Protein AF-A0A9D7KE84-F1 (afdb_monomer_lite)

pLDDT: mean 89.62, std 12.43, range [39.09, 98.44]

Radius of gyration: 15.77 Å; chains: 1; bounding box: 44×32×41 Å

Foldseek 3Di:
DPPPPPLPPPAEEAEDEDADQLCQAQPCPDLKTKGQQPDLVCLVDHAQSHKYWYFYDDPGRQFTQKIFGFHDWAFLVVVLVCDVPPNDQQDAPALDRSRNNQDNDLVDLCRGHRYVVPQRDPVSSCRRHVRSRTMTMGSDMDGPTDDDPDGDGDPPVRPDD

Secondary structure (DSSP, 8-state):
--------TTPPEEEEE-S--SSSSSB-GGG-EEE-SS-HHHHTT--TT-EEEEEP-GGGTTBEEEEEE--EEEEHHHHHHHHHHT-TT-S-SSTT---S---S-SS--TTPPP-TT---SHHHHIIIIIIT-EEEEESEEEE--SSTTS--B--GGG---

Structure (mmCIF, N/CA/C/O backbone):
data_AF-A0A9D7KE84-F1
#
_entry.id   AF-A0A9D7KE84-F1
#
loop_
_atom_site.group_PDB
_atom_site.id
_atom_site.type_symbol
_atom_site.label_atom_id
_atom_site.label_alt_id
_atom_site.label_comp_id
_atom_site.label_asym_id
_atom_site.label_entity_id
_atom_site.label_seq_id
_atom_site.pdbx_PDB_ins_code
_atom_site.Cartn_x
_atom_site.Cartn_y
_atom_site.Cartn_z
_atom_site.occupancy
_atom_site.B_iso_or_equiv
_atom_site.auth_seq_id
_atom_site.auth_comp_id
_atom_site.auth_asym_id
_atom_site.auth_atom_id
_atom_site.pdbx_PDB_model_num
ATOM 1 N N . MET A 1 1 ? -24.265 -17.283 11.647 1.00 39.09 1 MET A N 1
ATOM 2 C CA . MET A 1 1 ? -23.905 -15.881 11.947 1.00 39.09 1 MET A CA 1
ATOM 3 C C . MET A 1 1 ? -22.443 -15.870 12.338 1.00 39.09 1 MET A C 1
ATOM 5 O O . MET A 1 1 ? -22.101 -16.549 13.292 1.00 39.09 1 MET A O 1
ATOM 9 N N . ASN A 1 2 ? -21.579 -15.198 11.578 1.00 42.09 2 ASN A N 1
ATOM 10 C CA . ASN A 1 2 ? -20.200 -14.998 12.019 1.00 42.09 2 ASN A CA 1
ATOM 11 C C . ASN A 1 2 ? -20.236 -13.992 13.166 1.00 42.09 2 ASN A C 1
ATOM 13 O O . ASN A 1 2 ? -20.695 -12.869 12.961 1.00 42.09 2 ASN A O 1
ATOM 17 N N . GLU A 1 3 ? -19.796 -14.401 14.354 1.00 42.12 3 GLU A N 1
ATOM 18 C CA . GLU A 1 3 ? -19.615 -13.490 15.479 1.00 42.12 3 GLU A CA 1
ATOM 19 C C . GLU A 1 3 ? -18.767 -12.298 15.026 1.00 42.12 3 GLU A C 1
ATOM 21 O O . GLU A 1 3 ? -17.690 -12.455 14.431 1.00 42.12 3 GLU A O 1
ATOM 26 N N . LEU A 1 4 ? -19.273 -11.092 15.281 1.00 48.91 4 LEU A N 1
ATOM 27 C CA . LEU A 1 4 ? -18.477 -9.878 15.210 1.00 48.91 4 LEU A CA 1
ATOM 28 C C . LEU A 1 4 ? -17.375 -10.031 16.258 1.00 48.91 4 LEU A C 1
ATOM 30 O O . LEU A 1 4 ? -17.599 -9.778 17.436 1.00 48.91 4 LEU A O 1
ATOM 34 N N . LYS A 1 5 ? -16.197 -10.514 15.842 1.00 53.44 5 LYS A N 1
ATOM 35 C CA . LYS A 1 5 ? -15.027 -10.554 16.719 1.00 53.44 5 LYS A CA 1
ATOM 36 C C . LYS A 1 5 ? -14.774 -9.133 17.193 1.00 53.44 5 LYS A C 1
ATOM 38 O O . LYS A 1 5 ? -14.460 -8.266 16.376 1.00 53.44 5 LYS A O 1
ATOM 43 N N . THR A 1 6 ? -14.926 -8.917 18.493 1.00 53.09 6 THR A N 1
ATOM 44 C CA . THR A 1 6 ? -14.597 -7.653 19.129 1.00 53.09 6 THR A CA 1
ATOM 45 C C . THR A 1 6 ? -13.142 -7.356 18.817 1.00 53.09 6 THR A C 1
ATOM 47 O O . THR A 1 6 ? -12.241 -8.132 19.142 1.00 53.09 6 THR A O 1
ATOM 50 N N . ILE A 1 7 ? -12.927 -6.250 18.122 1.00 56.84 7 ILE A N 1
ATOM 51 C CA . ILE A 1 7 ? -11.615 -5.646 17.994 1.00 56.84 7 ILE A CA 1
ATOM 52 C C . ILE A 1 7 ? -11.182 -5.350 19.437 1.00 56.84 7 ILE A C 1
ATOM 54 O O . ILE A 1 7 ? -11.862 -4.604 20.138 1.00 56.84 7 ILE A O 1
ATOM 58 N N . THR A 1 8 ? -10.134 -6.020 19.924 1.00 60.19 8 THR A N 1
ATOM 59 C CA . THR A 1 8 ? -9.612 -5.795 21.282 1.00 60.19 8 THR A CA 1
ATOM 60 C C . THR A 1 8 ? -9.274 -4.314 21.461 1.00 60.19 8 THR A C 1
ATOM 62 O O . THR A 1 8 ? -8.924 -3.653 20.483 1.00 60.19 8 THR A O 1
ATOM 65 N N . GLY A 1 9 ? -9.369 -3.794 22.691 1.00 59.66 9 GLY A N 1
ATOM 66 C CA . GLY A 1 9 ? -9.227 -2.359 22.994 1.00 59.66 9 GLY A CA 1
ATOM 67 C C . GLY A 1 9 ? -7.913 -1.696 22.547 1.00 59.66 9 GLY A C 1
ATOM 68 O O . GLY A 1 9 ? -7.833 -0.473 22.547 1.00 59.66 9 GLY A O 1
ATOM 69 N N . ASP A 1 10 ? -6.918 -2.481 22.125 1.00 79.44 10 ASP A N 1
ATOM 70 C CA . ASP A 1 10 ? -5.608 -2.010 21.658 1.00 79.44 10 AS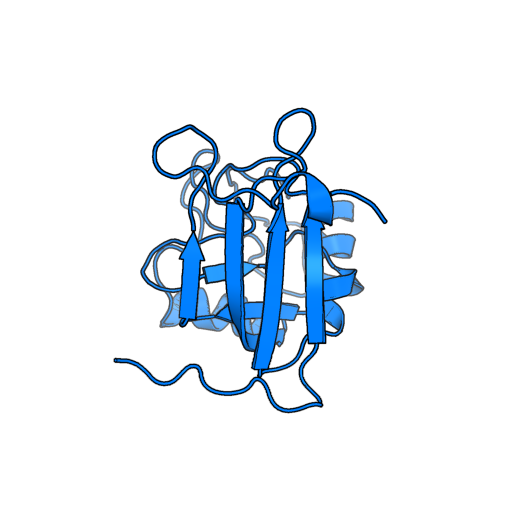P A CA 1
ATOM 71 C C . ASP A 1 10 ? -5.509 -1.781 20.141 1.00 79.44 10 ASP A C 1
ATOM 73 O O . ASP A 1 10 ? -4.557 -1.155 19.667 1.00 79.44 10 ASP A O 1
ATOM 77 N N . ASN A 1 11 ? -6.456 -2.296 19.354 1.00 87.81 11 ASN A N 1
ATOM 78 C CA . ASN A 1 11 ? -6.418 -2.136 17.902 1.00 87.81 11 ASN A CA 1
ATOM 79 C C . ASN A 1 11 ? -6.980 -0.769 17.506 1.00 87.81 11 ASN A C 1
ATOM 81 O O . ASN A 1 11 ? -8.025 -0.324 17.987 1.00 87.81 11 ASN A O 1
ATOM 85 N N . ARG A 1 12 ? -6.313 -0.121 16.559 1.00 94.44 12 ARG A N 1
ATOM 86 C CA . ARG A 1 12 ? -6.641 1.227 16.101 1.00 94.44 12 ARG A CA 1
ATOM 87 C C . ARG A 1 12 ? -7.399 1.189 14.786 1.00 94.44 12 ARG A C 1
ATOM 89 O O . ARG A 1 12 ? -7.169 0.335 13.929 1.00 94.44 12 ARG A O 1
ATOM 96 N N . LEU A 1 13 ? -8.261 2.185 14.608 1.00 95.00 13 LEU A N 1
ATOM 97 C CA . LEU A 1 13 ? -8.889 2.493 13.333 1.00 95.00 13 LEU A CA 1
ATOM 98 C C . LEU A 1 13 ? -8.125 3.630 12.649 1.00 95.00 13 LEU A C 1
ATOM 100 O O . LEU A 1 13 ? -8.039 4.738 13.174 1.00 95.00 13 LEU A O 1
ATOM 104 N N . PHE A 1 14 ? -7.619 3.365 11.451 1.00 96.31 14 PHE A N 1
ATOM 105 C CA . PHE A 1 14 ? -7.056 4.369 10.561 1.00 96.31 14 PHE A CA 1
ATOM 106 C C . PHE A 1 14 ? -8.033 4.669 9.435 1.00 96.31 14 PHE A C 1
ATOM 108 O O . PHE A 1 14 ? -8.524 3.760 8.766 1.00 96.31 14 PHE A O 1
ATOM 115 N N . THR A 1 15 ? -8.264 5.950 9.173 1.00 94.50 15 THR A N 1
ATOM 116 C CA . THR A 1 15 ? -9.098 6.401 8.060 1.00 94.50 15 THR A CA 1
ATOM 117 C C . THR A 1 15 ? -8.320 7.350 7.159 1.00 94.50 15 THR A C 1
ATOM 119 O O . THR A 1 15 ? -7.435 8.081 7.611 1.00 94.50 15 THR A O 1
ATOM 122 N N . TYR A 1 16 ? -8.606 7.332 5.858 1.00 93.62 16 TYR A N 1
ATOM 123 C CA . TYR A 1 16 ? -8.044 8.309 4.927 1.00 93.62 16 TYR A CA 1
ATOM 124 C C . TYR A 1 16 ? -8.878 8.448 3.651 1.00 93.62 16 TYR A C 1
ATOM 126 O O . TYR A 1 16 ? -9.608 7.537 3.281 1.00 93.62 16 TYR A O 1
ATOM 134 N N . LYS A 1 17 ? -8.706 9.563 2.927 1.00 91.50 17 LYS A N 1
ATOM 135 C CA . LYS A 1 17 ? -9.264 9.751 1.574 1.00 91.50 17 LYS A CA 1
ATOM 136 C C . LYS A 1 17 ? -8.354 9.144 0.500 1.00 91.50 17 LYS A C 1
ATOM 138 O O . LYS A 1 17 ? -7.172 9.517 0.407 1.00 91.50 17 LYS A O 1
ATOM 143 N N . VAL A 1 18 ? -8.886 8.212 -0.280 1.00 87.88 18 VAL A N 1
ATOM 144 C CA . VAL A 1 18 ? -8.268 7.601 -1.462 1.00 87.88 18 VAL A CA 1
ATOM 145 C C . VAL A 1 18 ? -8.282 8.647 -2.574 1.00 87.88 18 VAL A C 1
ATOM 147 O O . VAL A 1 18 ? -9.342 9.110 -2.977 1.00 87.88 18 VAL A O 1
ATOM 150 N N . ALA A 1 19 ? -7.101 9.083 -3.017 1.00 81.75 19 ALA A N 1
ATOM 151 C CA . ALA A 1 19 ? -6.992 10.154 -4.010 1.00 81.75 19 ALA A CA 1
ATOM 152 C C . ALA A 1 19 ? -7.426 9.677 -5.403 1.00 81.75 19 ALA A C 1
ATOM 154 O O . ALA A 1 19 ? -8.193 10.359 -6.076 1.00 81.75 19 ALA A O 1
ATOM 155 N N . HIS A 1 20 ? -6.969 8.484 -5.785 1.00 79.75 20 HIS A N 1
ATOM 156 C CA . HIS A 1 20 ? -7.302 7.831 -7.042 1.00 79.75 20 HIS A CA 1
ATOM 157 C C . HIS A 1 20 ? -7.598 6.363 -6.773 1.00 79.75 20 HIS A C 1
ATOM 159 O O . HIS A 1 20 ? -6.712 5.617 -6.352 1.00 79.75 20 HIS A O 1
ATOM 165 N N . ASP A 1 21 ? -8.835 5.947 -7.024 1.00 76.94 21 ASP A N 1
ATOM 166 C CA . ASP A 1 21 ? -9.206 4.543 -6.915 1.00 76.94 21 ASP A CA 1
ATOM 167 C C . ASP A 1 21 ? -8.917 3.800 -8.223 1.00 76.94 21 ASP A C 1
ATOM 169 O O . ASP A 1 21 ? -9.795 3.524 -9.033 1.00 76.94 21 ASP A O 1
ATOM 173 N N . GLY A 1 22 ? -7.629 3.557 -8.462 1.00 80.12 22 GLY A N 1
ATOM 174 C CA . GLY A 1 22 ? -7.140 2.821 -9.629 1.00 80.12 22 GLY A CA 1
ATOM 175 C C . GLY A 1 22 ? -6.714 1.389 -9.320 1.00 80.12 22 GLY A C 1
ATOM 176 O O . GLY A 1 22 ? -6.171 0.741 -10.202 1.00 80.12 22 GLY A O 1
ATOM 177 N N . GLY A 1 23 ? -6.884 0.912 -8.080 1.00 85.19 23 GLY A N 1
ATOM 178 C CA . GLY A 1 23 ? -6.458 -0.425 -7.649 1.00 85.19 23 GLY A CA 1
ATOM 179 C C . GLY A 1 23 ? -4.965 -0.584 -7.322 1.00 85.19 23 GLY A C 1
ATOM 180 O O . GLY A 1 23 ? -4.524 -1.704 -7.077 1.00 85.19 23 GLY A O 1
ATOM 181 N N . SER A 1 24 ? -4.175 0.497 -7.312 1.00 89.12 24 SER A N 1
ATOM 182 C CA . SER A 1 24 ? -2.759 0.454 -6.898 1.00 89.12 24 SER A CA 1
ATOM 183 C C . SER A 1 24 ? -2.561 0.573 -5.386 1.00 89.12 24 SER A C 1
ATOM 185 O O . SER A 1 24 ? -1.652 -0.031 -4.833 1.00 89.12 24 SER A O 1
ATOM 187 N N . ALA A 1 25 ? -3.377 1.369 -4.693 1.00 89.88 25 ALA A N 1
ATOM 188 C CA . ALA A 1 25 ? -3.259 1.574 -3.249 1.00 89.88 25 ALA A CA 1
ATOM 189 C C . ALA A 1 25 ? -4.604 2.064 -2.670 1.00 89.88 25 ALA A C 1
ATOM 191 O O . ALA A 1 25 ? -4.894 3.261 -2.741 1.00 89.88 25 ALA A O 1
ATOM 192 N N . PRO A 1 26 ? -5.431 1.169 -2.103 1.00 94.12 26 PRO A N 1
ATOM 193 C CA . PRO A 1 26 ? -5.158 -0.254 -1.871 1.00 94.12 26 PRO A CA 1
ATOM 194 C C . PRO A 1 26 ? -5.058 -1.065 -3.172 1.00 94.12 26 PRO A C 1
ATOM 196 O O . PRO A 1 26 ? -5.698 -0.724 -4.165 1.00 94.12 26 PRO A O 1
ATOM 199 N N . ASN A 1 27 ? -4.303 -2.163 -3.148 1.00 96.38 27 ASN A N 1
ATOM 200 C CA . ASN A 1 27 ? -4.320 -3.179 -4.198 1.00 96.38 27 ASN A CA 1
ATOM 201 C C . ASN A 1 27 ? -5.083 -4.423 -3.701 1.00 96.38 27 ASN A C 1
ATOM 203 O O . ASN A 1 27 ? -4.523 -5.210 -2.933 1.00 96.38 27 ASN A O 1
ATOM 207 N N . PRO A 1 28 ? -6.356 -4.618 -4.104 1.00 94.62 28 PRO A N 1
ATOM 208 C CA . PRO A 1 28 ? -7.249 -5.653 -3.564 1.00 94.62 28 PRO A CA 1
ATOM 209 C C . PRO A 1 28 ? -7.176 -7.000 -4.309 1.00 94.62 28 PRO A C 1
ATOM 211 O O . PRO A 1 28 ? -8.004 -7.887 -4.095 1.00 94.62 28 PRO A O 1
ATOM 214 N N . TYR A 1 29 ? -6.249 -7.158 -5.256 1.00 92.69 29 TYR A N 1
ATOM 215 C CA . TYR A 1 29 ? -6.284 -8.281 -6.191 1.00 92.69 29 TYR A CA 1
ATOM 216 C C . TYR A 1 29 ? -5.686 -9.571 -5.621 1.00 92.69 29 TYR A C 1
ATOM 218 O O . TYR A 1 29 ? -4.816 -9.558 -4.752 1.00 92.69 29 TYR A O 1
ATOM 226 N N . LYS A 1 30 ? -6.122 -10.704 -6.192 1.00 91.50 30 LYS A N 1
ATOM 227 C CA . LYS A 1 30 ? -5.623 -12.062 -5.894 1.00 91.50 30 LYS A CA 1
ATOM 228 C C . LYS A 1 30 ? -5.852 -12.516 -4.445 1.00 91.50 30 LYS A C 1
ATOM 230 O O . LYS A 1 30 ? -5.042 -13.244 -3.885 1.00 91.50 30 LYS A O 1
ATOM 235 N N . GLY A 1 31 ? -6.984 -12.115 -3.861 1.00 91.69 31 GLY A N 1
ATOM 236 C CA . GLY A 1 31 ? -7.431 -12.598 -2.549 1.00 91.69 31 GLY A CA 1
ATOM 237 C C . GLY A 1 31 ? -6.667 -12.012 -1.361 1.00 91.69 31 GLY A C 1
ATOM 238 O O . GLY A 1 31 ? -6.871 -12.454 -0.237 1.00 91.69 31 GLY A O 1
ATOM 239 N N . ILE A 1 32 ? -5.810 -11.016 -1.593 1.00 95.25 32 ILE A N 1
ATOM 240 C CA . ILE A 1 32 ? -5.066 -10.300 -0.558 1.00 95.25 32 ILE A CA 1
ATOM 241 C C . ILE A 1 32 ? -5.135 -8.812 -0.882 1.00 95.25 32 ILE A C 1
ATOM 243 O O . ILE A 1 32 ? -4.861 -8.411 -2.013 1.00 95.25 32 ILE A O 1
ATOM 247 N N . CYS A 1 33 ? -5.451 -7.986 0.108 1.00 97.06 33 CYS A N 1
ATOM 248 C CA . CYS A 1 33 ? -5.342 -6.542 -0.004 1.00 97.06 33 CYS A CA 1
ATOM 249 C C . CYS A 1 33 ? -3.986 -6.079 0.519 1.00 97.06 33 CYS A C 1
ATOM 251 O O . CYS A 1 33 ? -3.534 -6.517 1.578 1.00 97.06 33 CYS A O 1
ATOM 253 N N . THR A 1 34 ? -3.342 -5.191 -0.229 1.00 97.88 34 THR A N 1
ATOM 254 C CA . THR A 1 34 ? -2.062 -4.589 0.141 1.00 97.88 34 THR A CA 1
ATOM 255 C C . THR A 1 34 ? -2.144 -3.067 0.092 1.00 97.88 34 THR A C 1
ATOM 257 O O . THR A 1 34 ? -2.908 -2.487 -0.682 1.00 97.88 34 THR A O 1
ATOM 260 N N . LEU A 1 35 ? -1.379 -2.405 0.958 1.00 97.56 35 LEU A N 1
ATOM 261 C CA . LEU A 1 35 ? -1.165 -0.961 0.935 1.00 97.56 35 LEU A CA 1
ATOM 262 C C . LEU A 1 35 ? 0.344 -0.719 0.997 1.00 97.56 35 LEU A C 1
ATOM 264 O O . LEU A 1 35 ? 0.915 -0.703 2.088 1.00 97.56 35 LEU A O 1
ATOM 268 N N . ALA A 1 36 ? 0.982 -0.593 -0.172 1.00 97.25 36 ALA A N 1
ATOM 269 C CA . ALA A 1 36 ? 2.442 -0.533 -0.283 1.00 97.25 36 ALA A CA 1
ATOM 270 C C . ALA A 1 36 ? 3.013 0.886 -0.412 1.00 97.25 36 ALA A C 1
ATOM 272 O O . ALA A 1 36 ? 4.002 1.207 0.234 1.00 97.25 36 ALA A O 1
ATOM 273 N N . ILE A 1 37 ? 2.384 1.752 -1.207 1.00 93.19 37 ILE A N 1
ATOM 274 C CA . ILE A 1 37 ? 2.985 3.028 -1.633 1.00 93.19 37 ILE A CA 1
ATOM 275 C C . ILE A 1 37 ? 2.332 4.252 -0.966 1.00 93.19 37 ILE A C 1
ATOM 277 O O . ILE A 1 37 ? 2.985 5.062 -0.307 1.00 93.19 37 ILE A O 1
ATOM 281 N N . CYS A 1 38 ? 1.003 4.365 -0.991 1.00 88.44 38 CYS A N 1
ATOM 282 C CA . CYS A 1 38 ? 0.310 5.506 -0.391 1.00 88.44 38 CYS A CA 1
ATOM 283 C C . CYS A 1 38 ? 0.252 5.437 1.147 1.00 88.44 38 CYS A C 1
ATOM 285 O O . CYS A 1 38 ? 0.386 4.380 1.757 1.00 88.44 38 CYS A O 1
ATOM 287 N N . LYS A 1 39 ? -0.015 6.590 1.777 1.00 94.44 39 LYS A N 1
ATOM 288 C CA . LYS A 1 39 ? -0.273 6.743 3.227 1.00 94.44 39 LYS A CA 1
ATOM 289 C C . LYS A 1 39 ? 0.882 6.266 4.129 1.00 94.44 39 LYS A C 1
ATOM 291 O O . LYS A 1 39 ? 0.65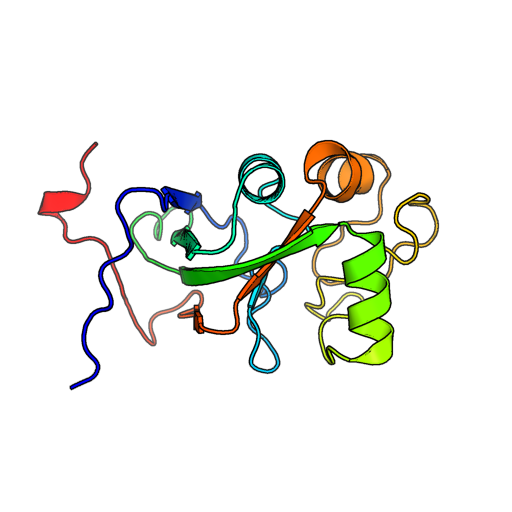9 5.466 5.039 1.00 94.44 39 LYS A O 1
ATOM 296 N N . PRO A 1 40 ? 2.097 6.822 3.953 1.00 95.19 40 PRO A N 1
ATOM 297 C CA . PRO A 1 40 ? 3.286 6.407 4.701 1.00 95.19 40 PRO A CA 1
ATOM 298 C C . PRO A 1 40 ? 3.106 6.475 6.221 1.00 95.19 40 PRO A C 1
ATOM 300 O O . PRO A 1 40 ? 3.535 5.569 6.919 1.00 95.19 40 PRO A O 1
ATOM 303 N N . LYS A 1 41 ? 2.394 7.488 6.738 1.00 96.25 41 LYS A N 1
ATOM 304 C CA . LYS A 1 41 ? 2.127 7.630 8.181 1.00 96.25 41 LYS A CA 1
ATOM 305 C C . LYS A 1 41 ? 1.309 6.480 8.775 1.00 96.25 41 LYS A C 1
ATOM 307 O O . LYS A 1 41 ? 1.510 6.148 9.932 1.00 96.25 41 LYS A O 1
ATOM 312 N N . ILE A 1 42 ? 0.379 5.898 8.011 1.00 96.81 42 ILE A N 1
ATOM 313 C CA . ILE A 1 42 ? -0.406 4.739 8.465 1.00 96.81 42 ILE A CA 1
ATOM 314 C C . ILE A 1 42 ? 0.474 3.491 8.384 1.00 96.81 42 ILE A C 1
ATOM 316 O O . ILE A 1 42 ? 0.599 2.755 9.359 1.00 96.81 42 ILE A O 1
ATOM 320 N N . ARG A 1 43 ? 1.133 3.286 7.237 1.00 97.50 43 ARG A N 1
ATOM 321 C CA . ARG A 1 43 ? 1.995 2.121 6.988 1.00 97.50 43 ARG A CA 1
ATOM 322 C C . ARG A 1 43 ? 3.154 2.000 7.982 1.00 97.50 43 ARG A C 1
ATOM 324 O O . ARG A 1 43 ? 3.496 0.892 8.389 1.00 97.50 43 ARG A O 1
ATOM 331 N N . SER A 1 44 ? 3.715 3.121 8.428 1.00 96.50 44 SER A N 1
ATOM 332 C CA . SER A 1 44 ? 4.857 3.129 9.343 1.00 96.50 44 SER A CA 1
ATOM 333 C C . SER A 1 44 ? 4.507 2.747 10.783 1.00 96.50 44 SER A C 1
ATOM 335 O O . SER A 1 44 ? 5.406 2.364 11.531 1.00 96.50 44 SER A O 1
ATOM 337 N N . VAL A 1 45 ? 3.230 2.824 11.182 1.00 95.56 45 VAL A N 1
ATOM 338 C CA . VAL A 1 45 ? 2.814 2.598 12.578 1.00 95.56 45 VAL A CA 1
ATOM 339 C C . VAL A 1 45 ? 1.787 1.491 12.760 1.00 95.56 45 VAL A C 1
ATOM 341 O O . VAL A 1 45 ? 1.648 1.015 13.887 1.00 95.56 45 VAL A O 1
ATOM 344 N N . ALA A 1 46 ? 1.035 1.116 11.722 1.00 96.38 46 ALA A N 1
ATOM 345 C CA . ALA A 1 46 ? -0.026 0.121 11.827 1.00 96.38 46 ALA A CA 1
ATOM 346 C C . ALA A 1 46 ? 0.535 -1.271 12.157 1.00 96.38 46 ALA A C 1
ATOM 348 O O . ALA A 1 46 ? 1.587 -1.684 11.662 1.00 96.38 46 ALA A O 1
ATOM 349 N N . LYS A 1 47 ? -0.189 -1.986 13.015 1.00 95.38 47 LYS A N 1
ATOM 350 C CA . LYS A 1 47 ? 0.154 -3.298 13.562 1.00 95.38 47 LYS A CA 1
ATOM 351 C C . LYS A 1 47 ? -0.916 -4.315 13.185 1.00 95.38 47 LYS A C 1
ATOM 353 O O . LYS A 1 47 ? -2.012 -3.959 12.761 1.00 95.38 47 LYS A O 1
ATOM 358 N N . GLN A 1 48 ? -0.591 -5.591 13.351 1.00 95.75 48 GLN A N 1
ATOM 359 C CA . GLN A 1 48 ? -1.560 -6.671 13.207 1.00 95.75 48 GLN A CA 1
ATOM 360 C C . GLN A 1 48 ? -2.796 -6.408 14.083 1.00 95.75 48 GLN A C 1
ATOM 362 O O . GLN A 1 48 ? -2.654 -6.069 15.253 1.00 95.75 48 GLN A O 1
ATOM 367 N N . GLY A 1 49 ? -3.987 -6.579 13.509 1.00 94.94 49 GLY A N 1
ATOM 368 C CA . GLY A 1 49 ? -5.273 -6.321 14.162 1.00 94.94 49 GLY A CA 1
ATOM 369 C C . GLY A 1 49 ? -5.839 -4.919 13.924 1.00 94.94 49 GLY A C 1
ATOM 370 O O . GLY A 1 49 ? -7.058 -4.755 13.998 1.00 94.94 49 GLY A O 1
ATOM 371 N N . ASP A 1 50 ? -5.004 -3.939 13.559 1.00 96.50 50 ASP A N 1
ATOM 372 C CA . ASP A 1 50 ? -5.473 -2.596 13.206 1.00 96.50 50 ASP A CA 1
ATOM 373 C C . ASP A 1 50 ? -6.382 -2.641 11.965 1.00 96.50 50 ASP A C 1
ATOM 375 O O . ASP A 1 50 ? -6.222 -3.478 11.070 1.00 96.50 50 ASP A O 1
ATOM 379 N N . VAL A 1 51 ? -7.332 -1.712 11.886 1.00 96.69 51 VAL A N 1
ATOM 380 C CA . VAL A 1 51 ? -8.264 -1.593 10.759 1.00 96.69 51 VAL A CA 1
ATOM 381 C C . VAL A 1 51 ? -7.936 -0.349 9.952 1.00 96.69 51 VAL A C 1
ATOM 383 O O . VAL A 1 51 ? -7.740 0.729 10.507 1.00 96.69 51 VAL A O 1
ATOM 386 N N . VAL A 1 52 ? -7.910 -0.481 8.628 1.00 97.38 52 VAL A N 1
ATOM 387 C CA . VAL A 1 52 ? -7.721 0.636 7.700 1.00 97.38 52 VAL A CA 1
ATOM 388 C C . VAL A 1 52 ? -8.958 0.779 6.826 1.00 97.38 52 VAL A C 1
ATOM 390 O O . VAL A 1 52 ? -9.326 -0.161 6.124 1.00 97.38 52 VAL A O 1
ATOM 393 N N . VAL A 1 53 ? -9.571 1.962 6.839 1.00 95.94 53 VAL A N 1
ATOM 394 C CA . VAL A 1 53 ? -10.735 2.308 6.015 1.00 95.94 53 VAL A CA 1
ATOM 395 C C . VAL A 1 53 ? -10.373 3.441 5.059 1.00 95.94 53 VAL A C 1
ATOM 397 O O . VAL A 1 53 ? -9.956 4.525 5.473 1.00 95.94 53 VAL A O 1
ATOM 400 N N . GLY A 1 54 ? -10.537 3.191 3.763 1.00 93.88 54 GLY A N 1
ATOM 401 C CA . GLY A 1 54 ? -10.383 4.202 2.724 1.00 93.88 54 GLY A CA 1
ATOM 402 C C . GLY A 1 54 ? -11.727 4.778 2.318 1.00 93.88 54 GLY A C 1
ATOM 403 O O . GLY A 1 54 ? -12.643 4.031 1.976 1.00 93.88 54 GLY A O 1
ATOM 404 N N . PHE A 1 55 ? -11.813 6.100 2.311 1.00 92.00 55 PHE A N 1
ATOM 405 C CA . PHE A 1 55 ? -12.956 6.860 1.824 1.00 92.00 55 PHE A CA 1
ATOM 406 C C . PHE A 1 55 ? -12.704 7.406 0.425 1.00 92.00 55 PHE A C 1
ATOM 408 O O . PHE A 1 55 ? -11.551 7.612 0.047 1.00 92.00 55 PHE A O 1
ATOM 415 N N . GLY A 1 56 ? -13.766 7.686 -0.325 1.00 89.50 56 GLY A N 1
ATOM 416 C CA . GLY A 1 56 ? -13.661 8.400 -1.592 1.00 89.50 56 GLY A CA 1
ATOM 417 C C . GLY A 1 56 ? -13.118 9.821 -1.402 1.00 89.50 56 GLY A C 1
ATOM 418 O O . GLY A 1 56 ? -12.915 10.311 -0.283 1.00 89.50 56 GLY A O 1
ATOM 419 N N . CYS A 1 57 ? -12.867 10.507 -2.509 1.00 83.75 57 CYS A N 1
ATOM 420 C CA . CYS A 1 57 ? -12.489 11.916 -2.515 1.00 83.75 57 CYS A CA 1
ATOM 421 C C . CYS A 1 57 ? -13.625 12.777 -3.086 1.00 83.75 57 CYS A C 1
ATOM 423 O O . CYS A 1 57 ? -14.586 12.263 -3.656 1.00 83.75 57 CYS A O 1
ATOM 425 N N . MET A 1 58 ? -13.525 14.099 -2.910 1.00 84.88 58 MET A N 1
ATOM 426 C CA . MET A 1 58 ? -14.482 15.071 -3.459 1.00 84.88 58 MET A CA 1
ATOM 427 C C . MET A 1 58 ? -15.945 14.698 -3.134 1.00 84.88 58 MET A C 1
ATOM 429 O O . MET A 1 58 ? -16.294 14.581 -1.959 1.00 84.88 58 MET A O 1
ATOM 433 N N . ASN A 1 59 ? -16.773 14.471 -4.156 1.00 81.44 59 ASN A N 1
ATOM 434 C CA . ASN A 1 59 ? -18.200 14.164 -4.034 1.00 81.44 59 ASN A CA 1
ATOM 435 C C . ASN A 1 59 ? -18.481 12.784 -3.408 1.00 81.44 59 ASN A C 1
ATOM 437 O O . ASN A 1 59 ? -19.610 12.510 -3.016 1.00 81.44 59 ASN A O 1
ATOM 441 N N . GLU A 1 60 ? -17.463 11.933 -3.261 1.00 83.25 60 GLU A N 1
ATOM 442 C CA . GLU A 1 60 ? -17.558 10.612 -2.632 1.00 83.25 60 GLU A CA 1
ATOM 443 C C . GLU A 1 60 ? -16.896 10.569 -1.239 1.00 83.25 60 GLU A C 1
ATOM 445 O O . GLU A 1 60 ? -16.616 9.494 -0.713 1.00 83.25 60 GLU A O 1
ATOM 450 N N . ALA A 1 61 ? -16.641 11.718 -0.598 1.00 85.56 61 ALA A N 1
ATOM 451 C CA . ALA A 1 61 ? -15.895 11.790 0.668 1.00 85.56 61 ALA A CA 1
ATOM 452 C C . ALA A 1 61 ? -16.487 10.972 1.833 1.00 85.56 61 ALA A C 1
ATOM 454 O O . ALA A 1 61 ? -15.758 10.603 2.752 1.00 85.56 61 ALA A O 1
ATOM 455 N N . HIS A 1 62 ? -17.789 10.685 1.808 1.00 87.50 62 HIS A N 1
ATOM 456 C CA . HIS A 1 62 ? -18.477 9.894 2.839 1.00 87.50 62 HIS A CA 1
ATOM 457 C C . HIS A 1 62 ? -18.656 8.425 2.458 1.00 87.50 62 HIS A C 1
ATOM 459 O O . HIS A 1 62 ? -19.257 7.660 3.213 1.00 87.50 62 HIS A O 1
ATOM 465 N N . ARG A 1 63 ? -18.174 8.033 1.280 1.00 88.62 63 ARG A N 1
ATOM 466 C CA . ARG A 1 63 ? -18.277 6.676 0.769 1.00 88.62 63 ARG A CA 1
ATOM 467 C C . ARG A 1 63 ? -17.056 5.870 1.178 1.00 88.62 63 ARG A C 1
ATOM 469 O O . ARG A 1 63 ? -15.932 6.316 0.977 1.00 88.62 63 ARG A O 1
ATOM 476 N N . ILE A 1 64 ? -17.279 4.669 1.694 1.00 91.75 64 ILE A N 1
ATOM 477 C CA . ILE A 1 64 ? -16.227 3.695 1.966 1.00 91.75 64 ILE A CA 1
ATOM 478 C C . ILE A 1 64 ? -15.871 2.994 0.652 1.00 91.75 64 ILE A C 1
ATOM 480 O O . ILE A 1 64 ? -16.696 2.298 0.064 1.00 91.75 64 ILE A O 1
ATOM 484 N N . ILE A 1 65 ? -14.629 3.173 0.212 1.00 91.62 65 ILE A N 1
ATOM 485 C CA . ILE A 1 65 ? -14.045 2.501 -0.957 1.00 91.62 65 ILE A CA 1
ATOM 486 C C . ILE A 1 65 ? -13.537 1.122 -0.561 1.00 91.62 65 ILE A C 1
ATOM 488 O O . ILE A 1 65 ? -13.736 0.145 -1.281 1.00 91.62 65 ILE A O 1
ATOM 492 N N . TYR A 1 66 ? -12.891 1.023 0.602 1.00 93.19 66 TYR A N 1
ATOM 493 C CA . TYR A 1 66 ? -12.418 -0.256 1.111 1.00 93.19 66 TYR A CA 1
ATOM 494 C C . TYR A 1 66 ? -12.238 -0.256 2.626 1.00 93.19 66 TYR A C 1
ATOM 496 O O . TYR A 1 66 ? -12.087 0.790 3.259 1.00 93.19 66 TYR A O 1
ATOM 504 N N . CYS A 1 67 ? -12.196 -1.458 3.184 1.00 95.19 67 CYS A N 1
ATOM 505 C CA . CYS A 1 67 ? -11.813 -1.731 4.558 1.00 95.19 67 CYS A CA 1
ATOM 506 C C . CYS A 1 67 ? -10.886 -2.950 4.583 1.00 95.19 67 CYS A C 1
ATOM 508 O O . CYS A 1 67 ? -11.145 -3.937 3.896 1.00 95.19 67 CYS A O 1
ATOM 510 N N . MET A 1 68 ? -9.818 -2.902 5.371 1.00 97.00 68 MET A N 1
ATOM 511 C CA . MET A 1 68 ? -8.879 -4.008 5.547 1.00 97.00 68 MET A CA 1
ATOM 512 C C . MET A 1 68 ? -8.519 -4.155 7.021 1.00 97.00 68 MET A C 1
ATOM 514 O O . MET A 1 68 ? -8.212 -3.165 7.682 1.00 97.00 68 MET A O 1
ATOM 518 N N . VAL A 1 69 ? -8.499 -5.394 7.514 1.00 97.19 69 VAL A N 1
ATOM 519 C CA . VAL A 1 69 ? -7.856 -5.729 8.789 1.00 97.19 69 VAL A CA 1
ATOM 520 C C . VAL A 1 69 ? -6.401 -6.075 8.501 1.00 97.19 69 VAL A C 1
ATOM 522 O O . VAL A 1 69 ? -6.120 -6.955 7.685 1.00 97.19 69 VAL A O 1
ATOM 525 N N . VAL A 1 70 ? -5.471 -5.380 9.150 1.00 97.75 70 VAL A N 1
ATOM 526 C CA . VAL A 1 70 ? -4.037 -5.624 8.995 1.00 97.75 70 VAL A CA 1
ATOM 527 C C . VAL A 1 70 ? -3.716 -7.000 9.567 1.00 97.75 70 VAL A C 1
ATOM 529 O O . VAL A 1 70 ? -3.863 -7.248 10.763 1.00 97.75 70 VAL A O 1
ATOM 532 N N . LYS A 1 71 ? -3.263 -7.907 8.704 1.00 97.06 71 LYS A N 1
ATOM 533 C CA . LYS A 1 71 ? -2.723 -9.208 9.100 1.00 97.06 71 LYS A CA 1
ATOM 534 C C . LYS A 1 71 ? -1.237 -9.102 9.399 1.00 97.06 71 LYS A C 1
ATOM 536 O O . LYS A 1 71 ? -0.775 -9.641 10.397 1.00 97.06 71 LYS A O 1
ATOM 541 N N . GLU A 1 72 ? -0.501 -8.412 8.535 1.00 97.06 72 GLU A N 1
ATOM 542 C CA . GLU A 1 72 ? 0.940 -8.225 8.672 1.00 97.06 72 GLU A CA 1
ATOM 543 C C . GLU A 1 72 ? 1.382 -6.850 8.153 1.00 97.06 72 GLU A C 1
ATOM 545 O O . GLU A 1 72 ? 0.738 -6.245 7.293 1.00 97.06 72 GLU A O 1
ATOM 550 N N . SER A 1 73 ? 2.494 -6.368 8.705 1.00 97.69 73 SER A N 1
ATOM 551 C CA . SER A 1 73 ? 3.200 -5.160 8.283 1.00 97.69 73 SER A CA 1
ATOM 552 C C . SER A 1 73 ? 4.630 -5.573 7.948 1.00 97.69 73 SER A C 1
ATOM 554 O O . SER A 1 73 ? 5.363 -6.025 8.828 1.00 97.69 73 SER A O 1
ATOM 556 N N . LEU A 1 74 ? 4.994 -5.521 6.666 1.00 97.56 74 LEU A N 1
ATOM 557 C CA . LEU A 1 74 ? 6.272 -6.029 6.167 1.00 97.56 74 LEU A CA 1
ATOM 558 C C . LEU A 1 74 ? 7.169 -4.891 5.687 1.00 97.56 74 LEU A C 1
ATOM 560 O O . LEU A 1 74 ? 6.716 -4.108 4.858 1.00 97.56 74 LEU A O 1
ATOM 564 N N . PRO A 1 75 ? 8.450 -4.844 6.080 1.00 97.88 75 PRO A N 1
ATOM 565 C CA . PRO A 1 75 ? 9.428 -4.005 5.399 1.00 97.88 75 PRO A CA 1
ATOM 566 C C . PRO A 1 75 ? 9.515 -4.335 3.899 1.00 97.88 75 PRO A C 1
ATOM 568 O O . PRO A 1 75 ? 9.226 -5.463 3.477 1.00 97.88 75 PRO A O 1
ATOM 571 N N . TRP A 1 76 ? 9.917 -3.358 3.085 1.00 97.88 76 TRP A N 1
ATOM 572 C CA . TRP A 1 76 ? 9.924 -3.492 1.623 1.00 97.88 76 TRP A CA 1
ATOM 573 C C . TRP A 1 76 ? 10.766 -4.659 1.099 1.00 97.88 76 TRP A C 1
ATOM 575 O O . TRP A 1 76 ? 10.307 -5.356 0.199 1.00 97.88 76 TRP A O 1
ATOM 585 N N . ASP A 1 77 ? 11.938 -4.941 1.673 1.00 97.69 77 ASP A N 1
ATOM 586 C CA . ASP A 1 77 ? 12.780 -6.077 1.261 1.00 97.69 77 ASP A CA 1
ATOM 587 C C . ASP A 1 77 ? 12.023 -7.413 1.385 1.00 97.69 77 ASP A C 1
ATOM 589 O O . ASP A 1 77 ? 12.053 -8.260 0.486 1.00 97.69 77 ASP A O 1
ATOM 593 N N . LYS A 1 78 ? 11.268 -7.583 2.479 1.00 98.25 78 LYS A N 1
ATOM 594 C CA . LYS A 1 78 ? 10.430 -8.764 2.714 1.00 98.25 78 LYS A CA 1
ATOM 595 C C . LYS A 1 78 ? 9.240 -8.801 1.773 1.00 98.25 78 LYS A C 1
ATOM 597 O O . LYS A 1 78 ? 8.915 -9.882 1.277 1.00 98.25 78 LYS A O 1
ATOM 602 N N . TYR A 1 79 ? 8.608 -7.658 1.511 1.00 98.00 79 TYR A N 1
ATOM 603 C CA . TYR A 1 79 ? 7.487 -7.587 0.577 1.00 98.00 79 TYR A CA 1
ATOM 604 C C . TYR A 1 79 ? 7.909 -7.950 -0.850 1.00 98.00 79 TYR A C 1
ATOM 606 O O . TYR A 1 79 ? 7.274 -8.802 -1.473 1.00 98.00 79 TYR A O 1
ATOM 614 N N . ILE A 1 80 ? 9.023 -7.389 -1.329 1.00 97.94 80 ILE A N 1
ATOM 615 C CA . ILE A 1 80 ? 9.599 -7.673 -2.649 1.00 97.94 80 ILE A CA 1
ATOM 616 C C . ILE A 1 80 ? 9.886 -9.166 -2.788 1.00 97.94 80 ILE A C 1
ATOM 618 O O . ILE A 1 80 ? 9.397 -9.813 -3.718 1.00 97.94 80 ILE A O 1
ATOM 622 N N . LYS A 1 81 ? 10.620 -9.739 -1.824 1.00 98.06 81 LYS A N 1
ATOM 623 C CA . LYS A 1 81 ? 10.926 -11.174 -1.810 1.00 98.06 81 LYS A CA 1
ATOM 624 C C . LYS A 1 81 ? 9.647 -12.010 -1.860 1.00 98.06 81 LYS A C 1
ATOM 626 O O . LYS A 1 81 ? 9.525 -12.933 -2.660 1.00 98.06 81 LYS A O 1
ATOM 631 N N . ARG A 1 82 ? 8.661 -11.669 -1.030 1.00 97.12 82 ARG A N 1
ATOM 632 C CA . ARG A 1 82 ? 7.410 -12.421 -0.935 1.00 97.12 82 ARG A CA 1
ATOM 633 C C . ARG A 1 82 ? 6.558 -12.325 -2.201 1.00 97.12 82 ARG A C 1
ATOM 635 O O . ARG A 1 82 ? 5.899 -13.307 -2.532 1.00 97.12 82 ARG A O 1
ATOM 642 N N . CYS A 1 83 ? 6.590 -11.211 -2.927 1.00 97.19 83 CYS A N 1
ATOM 643 C CA . CYS A 1 83 ? 5.913 -11.079 -4.218 1.00 97.19 83 CYS A CA 1
ATOM 644 C C . CYS A 1 83 ? 6.563 -11.932 -5.316 1.00 97.19 83 CYS A C 1
ATOM 646 O O . CYS A 1 83 ? 5.856 -12.553 -6.111 1.00 97.19 83 CYS A O 1
ATOM 648 N N . ASN A 1 84 ? 7.897 -12.006 -5.345 1.00 96.25 84 ASN A N 1
ATOM 649 C CA . ASN A 1 84 ? 8.604 -12.879 -6.286 1.00 96.25 84 ASN A CA 1
ATOM 650 C C . ASN A 1 84 ? 8.251 -14.355 -6.030 1.00 96.25 84 ASN A C 1
ATOM 652 O O . ASN A 1 84 ? 7.851 -15.084 -6.945 1.00 96.25 84 ASN A O 1
ATOM 656 N N . ASP A 1 85 ? 8.306 -14.761 -4.762 1.00 96.00 85 ASP A N 1
ATOM 657 C CA . ASP A 1 85 ? 8.215 -16.166 -4.376 1.00 96.00 85 ASP A CA 1
ATOM 658 C C . ASP A 1 85 ? 6.760 -16.669 -4.310 1.00 96.00 85 ASP A C 1
ATOM 660 O O . ASP A 1 85 ? 6.424 -17.701 -4.893 1.00 96.00 85 ASP A O 1
ATOM 664 N N . PHE A 1 86 ? 5.871 -15.929 -3.634 1.00 93.06 86 PHE A N 1
ATOM 665 C CA . PHE A 1 86 ? 4.596 -16.467 -3.137 1.00 93.06 86 PHE A CA 1
ATOM 666 C C . PHE A 1 86 ? 3.359 -15.660 -3.557 1.00 93.06 86 PHE A C 1
ATOM 668 O O . PHE A 1 86 ? 2.360 -16.249 -3.970 1.00 93.06 86 PHE A O 1
ATOM 675 N N . ILE A 1 87 ? 3.392 -14.326 -3.469 1.00 91.31 87 ILE A N 1
ATOM 676 C CA . ILE A 1 87 ? 2.210 -13.483 -3.711 1.00 91.31 87 ILE A CA 1
ATOM 677 C C . ILE A 1 87 ? 2.163 -13.048 -5.176 1.00 91.31 87 ILE A C 1
ATOM 679 O O . ILE A 1 87 ? 2.850 -12.124 -5.607 1.00 91.31 87 ILE A O 1
ATOM 683 N N . LYS A 1 88 ? 1.302 -13.701 -5.957 1.00 90.44 88 LYS A N 1
ATOM 684 C CA . LYS A 1 88 ? 1.115 -13.385 -7.378 1.00 90.44 88 LYS A CA 1
ATOM 685 C C . LYS A 1 88 ? 0.215 -12.161 -7.576 1.00 90.44 88 LYS A C 1
ATOM 687 O O . LYS A 1 88 ? -0.656 -11.867 -6.765 1.00 90.44 88 LYS A O 1
ATOM 692 N N . GLY A 1 89 ? 0.411 -11.460 -8.695 1.00 91.62 89 GLY A N 1
ATOM 693 C CA . GLY A 1 89 ? -0.420 -10.321 -9.118 1.00 91.62 89 GLY A CA 1
ATOM 694 C C . GLY A 1 89 ? -0.123 -8.982 -8.437 1.00 91.62 89 GLY A C 1
ATOM 695 O O . GLY A 1 89 ? -0.825 -8.015 -8.710 1.00 91.62 89 GLY A O 1
ATOM 696 N N . LYS A 1 90 ? 0.906 -8.910 -7.584 1.00 96.38 90 LYS A N 1
ATOM 697 C CA . LYS A 1 90 ? 1.360 -7.655 -6.958 1.00 96.38 90 LYS A CA 1
ATOM 698 C C . LYS A 1 90 ? 2.487 -6.973 -7.717 1.00 96.38 90 LYS A C 1
ATOM 700 O O . LYS A 1 90 ? 2.643 -5.764 -7.622 1.00 96.38 90 LYS A O 1
ATOM 705 N N . ILE A 1 91 ? 3.247 -7.731 -8.502 1.00 97.44 91 ILE A N 1
ATOM 706 C CA . ILE A 1 91 ? 4.283 -7.187 -9.378 1.00 97.44 91 ILE A CA 1
ATOM 707 C C . ILE A 1 91 ? 3.606 -6.649 -10.649 1.00 97.44 91 ILE A C 1
ATOM 709 O O . ILE A 1 91 ? 2.899 -7.412 -11.322 1.00 97.44 91 ILE A O 1
ATOM 713 N N . PRO A 1 92 ? 3.776 -5.359 -10.987 1.00 96.94 92 PRO A N 1
ATOM 714 C CA . PRO A 1 92 ? 3.252 -4.802 -12.223 1.00 96.94 92 PRO A CA 1
ATOM 715 C C . PRO A 1 92 ? 3.952 -5.423 -13.445 1.00 96.94 92 PRO A C 1
ATOM 717 O O . PRO A 1 92 ? 5.123 -5.790 -13.383 1.00 96.94 92 PRO A O 1
ATOM 720 N N . THR A 1 93 ? 3.228 -5.563 -14.558 1.00 95.69 93 THR A N 1
ATOM 721 C CA . THR A 1 93 ? 3.748 -6.138 -15.817 1.00 95.69 93 THR A CA 1
ATOM 722 C C . THR A 1 93 ? 3.778 -5.121 -16.959 1.00 95.69 93 THR A C 1
ATOM 724 O O . THR A 1 93 ? 4.252 -5.433 -18.045 1.00 95.69 93 THR A O 1
ATOM 727 N N . SER A 1 94 ? 3.233 -3.924 -16.731 1.00 95.94 94 SER A N 1
ATOM 728 C CA . SER A 1 94 ? 3.221 -2.789 -17.656 1.00 95.94 94 SER A CA 1
ATOM 729 C C . SER A 1 94 ? 2.810 -1.519 -16.908 1.00 95.94 94 SER A C 1
ATOM 731 O O . SER A 1 94 ? 2.198 -1.602 -15.838 1.00 95.94 94 SER A O 1
ATOM 733 N N . ASN A 1 95 ? 3.005 -0.358 -17.534 1.00 94.38 95 ASN A N 1
ATOM 734 C CA . ASN A 1 95 ? 2.501 0.941 -17.071 1.00 94.38 95 ASN A CA 1
ATOM 735 C C . ASN A 1 95 ? 0.962 1.050 -16.931 1.00 94.38 95 ASN A C 1
ATOM 737 O O . ASN A 1 95 ? 0.458 2.052 -16.427 1.00 94.38 95 ASN A O 1
ATOM 741 N N . LYS A 1 96 ? 0.200 0.032 -17.353 1.00 94.69 96 LYS A N 1
ATOM 742 C CA . LYS A 1 96 ? -1.260 -0.062 -17.170 1.00 94.69 96 LYS A CA 1
ATOM 743 C C . LYS A 1 96 ? -1.672 -1.024 -16.057 1.00 94.69 96 LYS A C 1
ATOM 745 O O . LYS A 1 96 ? -2.849 -1.080 -15.714 1.00 94.69 96 LYS A O 1
ATOM 750 N N . HIS A 1 97 ? -0.736 -1.801 -15.512 1.00 95.44 97 HIS A N 1
ATOM 751 C CA . HIS A 1 97 ? -1.031 -2.785 -14.477 1.00 95.44 97 HIS A CA 1
ATOM 752 C C . HIS A 1 97 ? -0.987 -2.147 -13.083 1.00 95.44 97 HIS A C 1
ATOM 754 O O . HIS A 1 97 ? -0.101 -1.354 -12.767 1.00 95.44 97 HIS A O 1
ATOM 760 N N . GLN A 1 98 ? -1.935 -2.531 -12.233 1.00 95.06 98 GLN A N 1
ATOM 761 C CA . GLN A 1 98 ? -2.158 -1.959 -10.906 1.00 95.06 98 GLN A CA 1
ATOM 762 C C . GLN A 1 98 ? -1.232 -2.503 -9.807 1.00 95.06 98 GLN A C 1
ATOM 764 O O . GLN A 1 98 ? -1.390 -2.125 -8.649 1.00 95.06 98 GLN A O 1
ATOM 769 N N . GLY A 1 99 ? -0.309 -3.415 -10.126 1.00 96.62 99 GLY A N 1
ATOM 770 C CA . GLY A 1 99 ? 0.603 -4.007 -9.143 1.00 96.62 99 GLY A CA 1
ATOM 771 C C . GLY A 1 99 ? 1.352 -2.949 -8.324 1.00 96.62 99 GLY A C 1
ATOM 772 O O . GLY A 1 99 ? 1.897 -2.006 -8.888 1.00 96.62 99 GLY A O 1
ATOM 773 N N . ASP A 1 100 ? 1.367 -3.110 -7.001 1.00 96.88 100 ASP A N 1
ATOM 774 C CA . ASP A 1 100 ? 1.936 -2.152 -6.046 1.00 96.88 100 ASP A CA 1
ATOM 775 C C . ASP A 1 100 ? 3.340 -2.539 -5.542 1.00 96.88 100 ASP A C 1
ATOM 777 O O . ASP A 1 100 ? 3.998 -1.750 -4.866 1.00 96.88 100 ASP A O 1
ATOM 781 N N . CYS A 1 101 ? 3.845 -3.721 -5.916 1.00 97.50 101 CYS A N 1
ATOM 782 C CA . CYS A 1 101 ? 5.230 -4.143 -5.697 1.00 97.50 101 CYS A CA 1
ATOM 783 C C . CYS A 1 101 ? 6.145 -3.572 -6.795 1.00 97.50 101 CYS A C 1
ATOM 785 O O . CYS A 1 101 ? 6.711 -4.299 -7.618 1.00 97.50 101 CYS A O 1
ATOM 787 N N . ILE A 1 102 ? 6.236 -2.245 -6.831 1.00 97.38 102 ILE A N 1
ATOM 788 C CA . ILE A 1 102 ? 6.905 -1.492 -7.895 1.00 97.38 102 ILE A CA 1
ATOM 789 C C . ILE A 1 102 ? 8.432 -1.481 -7.738 1.00 97.38 102 ILE A C 1
ATOM 791 O O . ILE A 1 102 ? 9.146 -1.693 -8.715 1.00 97.38 102 ILE A O 1
ATOM 795 N N . TRP A 1 103 ? 8.949 -1.358 -6.513 1.00 97.44 103 TRP A N 1
ATOM 796 C CA . TRP A 1 103 ? 10.388 -1.280 -6.247 1.00 97.44 103 TRP A CA 1
ATOM 797 C C . TRP A 1 103 ? 11.046 -2.658 -6.371 1.00 97.44 103 TRP A C 1
ATOM 799 O O . TRP A 1 103 ? 10.505 -3.665 -5.903 1.00 97.44 103 TRP A O 1
ATOM 809 N N . ARG A 1 104 ? 12.179 -2.751 -7.076 1.00 96.56 104 ARG A N 1
ATOM 810 C CA . ARG A 1 104 ? 12.947 -4.007 -7.220 1.00 96.56 104 ARG A CA 1
ATOM 811 C C . ARG A 1 104 ? 13.904 -4.245 -6.066 1.00 96.56 104 ARG A C 1
ATOM 813 O O . ARG A 1 104 ? 14.137 -5.396 -5.713 1.00 96.56 104 ARG A O 1
ATOM 820 N N . ASP A 1 105 ? 14.398 -3.163 -5.488 1.00 95.62 105 ASP A N 1
ATOM 821 C CA . ASP A 1 105 ? 15.310 -3.140 -4.358 1.00 95.62 105 ASP A CA 1
ATOM 822 C C . ASP A 1 105 ? 14.754 -2.166 -3.313 1.00 95.62 105 ASP A C 1
ATOM 824 O O . ASP A 1 105 ? 14.190 -1.130 -3.654 1.00 95.62 105 ASP A O 1
ATOM 828 N N . ALA A 1 106 ? 14.895 -2.507 -2.035 1.00 95.81 106 ALA A N 1
ATOM 829 C CA . ALA A 1 106 ? 14.516 -1.638 -0.926 1.00 95.81 106 ALA A CA 1
ATOM 830 C C . ALA A 1 106 ? 15.595 -0.588 -0.589 1.00 95.81 106 ALA A C 1
ATOM 832 O O . ALA A 1 106 ? 15.403 0.189 0.340 1.00 95.81 106 ALA A O 1
ATOM 833 N N . ASN A 1 107 ? 16.708 -0.555 -1.330 1.00 95.31 107 ASN A N 1
ATOM 834 C CA . ASN A 1 107 ? 17.812 0.394 -1.160 1.00 95.31 107 ASN A CA 1
ATOM 835 C C . ASN A 1 107 ? 18.126 1.204 -2.429 1.00 95.31 107 ASN A C 1
ATOM 837 O O . ASN A 1 107 ? 18.960 2.105 -2.373 1.00 95.31 107 ASN A O 1
ATOM 841 N N . ASN A 1 108 ? 17.489 0.892 -3.564 1.00 92.50 108 ASN A N 1
ATOM 842 C CA . ASN A 1 108 ? 17.740 1.560 -4.839 1.00 92.50 108 ASN A CA 1
ATOM 843 C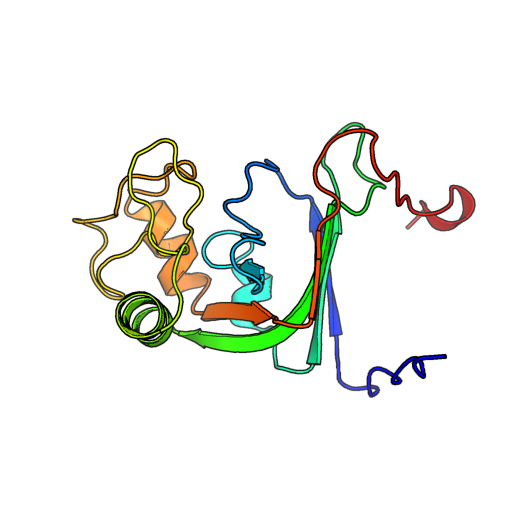 C . ASN A 1 108 ? 16.427 1.892 -5.567 1.00 92.50 108 ASN A C 1
ATOM 845 O O . ASN A 1 108 ? 15.583 1.019 -5.771 1.00 92.50 108 ASN A O 1
ATOM 849 N N . TYR A 1 109 ? 16.287 3.151 -5.984 1.00 94.25 109 TYR A N 1
ATOM 850 C CA . TYR A 1 109 ? 15.128 3.654 -6.722 1.00 94.25 109 TYR A CA 1
ATOM 851 C C . TYR A 1 109 ? 15.293 3.581 -8.250 1.00 94.25 109 TYR A C 1
ATOM 853 O O . TYR A 1 109 ? 14.296 3.680 -8.956 1.00 94.25 109 TYR A O 1
ATOM 861 N N . GLU A 1 110 ? 16.515 3.403 -8.767 1.00 92.38 110 GLU A N 1
ATOM 862 C CA . GLU A 1 110 ? 16.857 3.611 -10.188 1.00 92.38 110 GLU A CA 1
ATOM 863 C C . GLU A 1 110 ? 16.214 2.612 -11.169 1.00 92.38 110 GLU A C 1
ATOM 865 O O . GLU A 1 110 ? 16.130 2.896 -12.359 1.00 92.38 110 GLU A O 1
ATOM 870 N N . ASP A 1 111 ? 15.733 1.462 -10.688 1.00 92.31 111 ASP A N 1
ATOM 871 C CA . ASP A 1 111 ? 15.068 0.432 -11.505 1.00 92.31 111 ASP A CA 1
ATOM 872 C C . ASP A 1 111 ? 13.669 0.112 -10.948 1.00 92.31 111 ASP A C 1
ATOM 874 O O . ASP A 1 111 ? 13.307 -1.031 -10.643 1.00 92.31 111 ASP A O 1
ATOM 878 N N . ALA A 1 112 ? 12.873 1.161 -10.737 1.00 95.88 112 ALA A N 1
ATOM 879 C CA . ALA A 1 112 ? 11.455 1.016 -10.442 1.00 95.88 112 ALA A CA 1
ATOM 880 C C . ALA A 1 112 ? 10.732 0.321 -11.606 1.00 95.88 112 ALA A C 1
ATOM 882 O O . ALA A 1 112 ? 10.991 0.579 -12.781 1.00 95.88 112 ALA A O 1
ATOM 883 N N . ARG A 1 113 ? 9.778 -0.560 -11.297 1.00 96.25 113 ARG A N 1
ATOM 884 C CA . ARG A 1 113 ? 8.929 -1.153 -12.333 1.00 96.25 113 ARG A CA 1
ATOM 885 C C . ARG A 1 113 ? 7.889 -0.145 -12.796 1.00 96.25 113 ARG A C 1
ATOM 887 O O . ARG A 1 113 ? 7.156 0.409 -11.977 1.00 96.25 113 ARG A O 1
ATOM 894 N N . GLU A 1 114 ? 7.732 -0.033 -14.110 1.00 95.69 114 GLU A N 1
ATOM 895 C CA . GLU A 1 114 ? 6.593 0.669 -14.693 1.00 95.69 114 GLU A CA 1
ATOM 896 C C . GLU A 1 114 ? 5.272 0.101 -14.167 1.00 95.69 114 GLU A C 1
ATOM 898 O O . GLU A 1 114 ? 5.054 -1.115 -14.141 1.00 95.69 114 GLU A O 1
ATOM 903 N N . SER A 1 115 ? 4.369 0.990 -13.767 1.00 95.94 115 SER A N 1
ATOM 904 C CA . SER A 1 115 ? 3.066 0.619 -13.227 1.00 95.94 115 SER A CA 1
ATOM 905 C C . SER A 1 115 ? 2.053 1.743 -13.402 1.00 95.94 115 SER A C 1
ATOM 907 O O . SER A 1 115 ? 2.409 2.887 -13.695 1.00 95.94 115 SER A O 1
ATOM 909 N N . TRP A 1 116 ? 0.781 1.426 -13.161 1.00 94.44 116 TRP A N 1
ATOM 910 C CA . TRP A 1 116 ? -0.288 2.421 -13.161 1.00 94.44 116 TRP A CA 1
ATOM 911 C C . TRP A 1 116 ? -0.084 3.534 -12.121 1.00 94.44 116 TRP A C 1
ATOM 913 O O . TRP A 1 116 ? -0.558 4.648 -12.336 1.00 94.44 116 TRP A O 1
ATOM 923 N N . SER A 1 117 ? 0.623 3.271 -11.011 1.00 92.88 117 SER A N 1
ATOM 924 C CA . SER A 1 117 ? 0.826 4.287 -9.970 1.00 92.88 117 SER A CA 1
ATOM 925 C C . SER A 1 117 ? 1.767 5.406 -10.403 1.00 92.88 117 SER A C 1
ATOM 927 O O . SER A 1 117 ? 1.669 6.495 -9.847 1.00 92.88 117 SER A O 1
ATOM 929 N N . ARG A 1 118 ? 2.643 5.156 -11.390 1.00 93.88 118 ARG A N 1
ATOM 930 C CA . ARG A 1 118 ? 3.674 6.098 -11.867 1.00 93.88 118 ARG A CA 1
ATOM 931 C C . ARG A 1 118 ? 4.630 6.583 -10.773 1.00 93.88 118 ARG A C 1
ATOM 933 O O . ARG A 1 118 ? 5.143 7.688 -10.845 1.00 93.88 118 ARG A O 1
ATOM 940 N N . HIS A 1 119 ? 4.828 5.769 -9.744 1.00 93.62 119 HIS A N 1
ATOM 941 C CA . HIS A 1 119 ? 5.879 5.999 -8.764 1.00 93.62 119 HIS A CA 1
ATOM 942 C C . HIS A 1 119 ? 7.174 5.398 -9.318 1.00 93.62 119 HIS A C 1
ATOM 944 O O . HIS A 1 119 ? 7.335 4.177 -9.324 1.00 93.62 119 HIS A O 1
ATOM 950 N N . ASP A 1 120 ? 8.062 6.242 -9.822 1.00 94.25 120 ASP A N 1
ATOM 951 C CA . ASP A 1 120 ? 9.325 5.830 -10.448 1.00 94.25 120 ASP A CA 1
ATOM 952 C C . ASP A 1 120 ? 10.508 6.743 -10.079 1.00 94.25 120 ASP A C 1
ATOM 954 O O . ASP A 1 120 ? 11.649 6.470 -10.451 1.00 94.25 120 ASP A O 1
ATOM 958 N N . GLY A 1 121 ? 10.260 7.794 -9.290 1.00 96.19 121 GLY A N 1
ATOM 959 C CA . GLY A 1 121 ? 11.267 8.766 -8.888 1.00 96.19 121 GLY A CA 1
ATOM 960 C C . GLY A 1 121 ? 11.805 8.580 -7.469 1.00 96.19 121 GLY A C 1
ATOM 961 O O . GLY A 1 121 ? 11.218 7.922 -6.606 1.00 96.19 121 GLY A O 1
ATOM 962 N N . ARG A 1 122 ? 12.917 9.268 -7.187 1.00 96.81 122 ARG A N 1
ATOM 963 C CA . ARG A 1 122 ? 13.550 9.314 -5.859 1.00 96.81 122 ARG A CA 1
ATOM 964 C C . ARG A 1 122 ? 12.600 9.788 -4.755 1.00 96.81 122 ARG A C 1
ATOM 966 O O . ARG A 1 122 ? 12.638 9.254 -3.651 1.00 96.81 122 ARG A O 1
ATOM 973 N N . GLU A 1 123 ? 11.769 10.792 -5.026 1.00 96.81 123 GLU A N 1
ATOM 974 C CA . GLU A 1 123 ? 10.816 11.318 -4.037 1.00 96.81 123 GLU A CA 1
ATOM 975 C C . GLU A 1 123 ? 9.730 10.296 -3.690 1.00 96.81 123 GLU A C 1
ATOM 977 O O . GLU A 1 123 ? 9.346 10.159 -2.525 1.00 96.81 123 GLU A O 1
ATOM 982 N N . ASP A 1 124 ? 9.266 9.537 -4.686 1.00 96.75 124 ASP A N 1
ATOM 983 C CA . ASP A 1 124 ? 8.320 8.451 -4.458 1.00 96.75 124 ASP A CA 1
ATOM 984 C C . ASP A 1 124 ? 8.967 7.338 -3.649 1.00 96.75 124 ASP A C 1
ATOM 986 O O . ASP A 1 124 ? 8.363 6.875 -2.687 1.00 96.75 124 ASP A O 1
ATOM 990 N N . PHE A 1 125 ? 10.210 6.966 -3.957 1.00 97.31 125 PHE A N 1
ATOM 991 C CA . PHE A 1 125 ? 10.958 5.991 -3.167 1.00 97.31 125 PHE A CA 1
ATOM 992 C C . PHE A 1 125 ? 11.120 6.442 -1.712 1.00 97.31 125 PHE A C 1
ATOM 994 O O . PHE A 1 125 ? 10.856 5.682 -0.780 1.00 97.31 125 PHE A O 1
ATOM 1001 N N . GLU A 1 126 ? 11.492 7.703 -1.497 1.00 96.81 126 GLU A N 1
ATOM 1002 C CA . GLU A 1 126 ? 11.648 8.282 -0.165 1.00 96.81 126 GLU A CA 1
ATOM 1003 C C . GLU A 1 126 ? 10.330 8.223 0.623 1.00 96.81 126 GLU A C 1
ATOM 1005 O O . GLU A 1 126 ? 10.290 7.844 1.797 1.00 96.81 126 GLU A O 1
ATOM 1010 N N . ARG A 1 127 ? 9.207 8.542 -0.023 1.00 95.88 127 ARG A N 1
ATOM 1011 C CA . ARG A 1 127 ? 7.878 8.454 0.588 1.00 95.88 127 ARG A CA 1
ATOM 1012 C C . ARG A 1 127 ? 7.454 7.006 0.837 1.00 95.88 127 ARG A C 1
ATOM 1014 O O . ARG A 1 127 ? 6.903 6.689 1.895 1.00 95.88 127 ARG A O 1
ATOM 1021 N N . ASP A 1 128 ? 7.672 6.135 -0.134 1.00 96.62 128 ASP A N 1
ATOM 1022 C CA . ASP A 1 128 ? 7.139 4.783 -0.155 1.00 96.62 128 ASP A CA 1
ATOM 1023 C C . ASP A 1 128 ? 7.935 3.855 0.762 1.00 96.62 128 ASP A C 1
ATOM 1025 O O . ASP A 1 128 ? 7.339 3.161 1.597 1.00 96.62 128 ASP A O 1
ATOM 1029 N N . VAL A 1 129 ? 9.262 3.889 0.635 1.00 96.69 129 VAL A N 1
ATOM 1030 C CA . VAL A 1 129 ? 10.218 2.978 1.266 1.00 96.69 129 VAL A CA 1
ATOM 1031 C C . VAL A 1 129 ? 10.784 3.564 2.551 1.00 96.69 129 VAL A C 1
ATOM 1033 O O . VAL A 1 129 ? 10.563 2.988 3.613 1.00 96.69 129 VAL A O 1
ATOM 1036 N N . ASN A 1 130 ? 11.422 4.732 2.508 1.00 94.94 130 ASN A N 1
ATOM 1037 C CA . ASN A 1 130 ? 12.149 5.257 3.673 1.00 94.94 130 ASN A CA 1
ATOM 1038 C C . ASN A 1 130 ? 11.214 5.793 4.770 1.00 94.94 130 ASN A C 1
ATOM 1040 O O . ASN A 1 130 ? 11.350 5.452 5.949 1.00 94.94 130 ASN A O 1
ATOM 1044 N N . ASN A 1 131 ? 10.209 6.582 4.386 1.00 94.56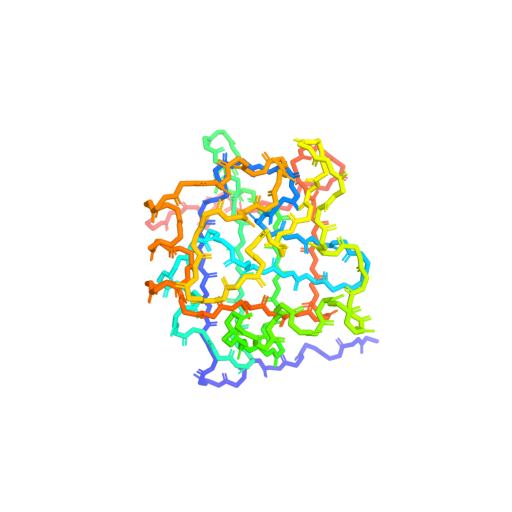 131 ASN A N 1
ATOM 1045 C CA . ASN A 1 131 ? 9.246 7.162 5.325 1.00 94.56 131 ASN A CA 1
ATOM 1046 C C . ASN A 1 131 ? 8.094 6.213 5.647 1.00 94.56 131 ASN A C 1
ATOM 1048 O O . ASN A 1 131 ? 7.667 6.097 6.798 1.00 94.56 131 ASN A O 1
ATOM 1052 N N . GLY A 1 132 ? 7.569 5.546 4.620 1.00 93.00 132 GLY A N 1
ATOM 1053 C CA . GLY A 1 132 ? 6.476 4.598 4.770 1.00 93.00 132 GLY A CA 1
ATOM 1054 C C . GLY A 1 132 ? 6.880 3.293 5.443 1.00 93.00 132 GLY A C 1
ATOM 1055 O O . GLY A 1 132 ? 6.057 2.726 6.162 1.00 93.00 132 GLY A O 1
ATOM 1056 N N . LYS A 1 133 ? 8.142 2.875 5.264 1.00 93.56 133 LYS A N 1
ATOM 1057 C CA . LYS A 1 133 ? 8.827 1.703 5.842 1.00 93.56 133 LYS A CA 1
ATOM 1058 C C . LYS A 1 133 ? 8.235 0.353 5.468 1.00 93.56 133 LYS A C 1
ATOM 1060 O O . LYS A 1 133 ? 8.950 -0.521 4.985 1.00 93.56 133 LYS A O 1
ATOM 1065 N N . ASN A 1 134 ? 6.936 0.194 5.674 1.00 98.06 134 ASN A N 1
ATOM 1066 C CA . ASN A 1 134 ? 6.254 -1.079 5.584 1.00 98.06 134 ASN A CA 1
ATOM 1067 C C . ASN A 1 134 ? 5.185 -1.090 4.492 1.00 98.06 134 ASN A C 1
ATOM 1069 O O . ASN A 1 134 ? 4.630 -0.063 4.103 1.00 98.06 134 ASN A O 1
ATOM 1073 N N . VAL A 1 135 ? 4.840 -2.292 4.065 1.00 98.25 135 VAL A N 1
ATOM 1074 C CA . VAL A 1 135 ? 3.663 -2.626 3.279 1.00 98.25 135 VAL A CA 1
ATOM 1075 C C . VAL A 1 135 ? 2.686 -3.342 4.198 1.00 98.25 135 VAL A C 1
ATOM 1077 O O . VAL A 1 135 ? 3.041 -4.332 4.841 1.00 98.25 135 VAL A O 1
ATOM 1080 N N . LEU A 1 136 ? 1.457 -2.834 4.276 1.00 98.44 136 LEU A N 1
ATOM 1081 C CA . LEU A 1 136 ? 0.396 -3.484 5.045 1.00 98.44 136 LEU A CA 1
ATOM 1082 C C . LEU A 1 136 ? -0.287 -4.529 4.178 1.00 98.44 136 LEU A C 1
ATOM 1084 O O . LEU A 1 136 ? -0.598 -4.254 3.020 1.00 98.44 136 LEU A O 1
ATOM 1088 N N . ILE A 1 137 ? -0.551 -5.696 4.751 1.00 98.00 137 ILE A N 1
ATOM 1089 C CA . ILE A 1 137 ? -1.172 -6.826 4.063 1.00 98.00 137 ILE A CA 1
ATOM 1090 C C . ILE A 1 137 ? -2.342 -7.326 4.906 1.00 98.00 137 ILE A C 1
ATOM 1092 O O . ILE A 1 137 ? -2.219 -7.485 6.122 1.00 98.00 137 ILE A O 1
ATOM 1096 N N . GLY A 1 138 ? -3.473 -7.593 4.259 1.00 97.06 138 GLY A N 1
ATOM 1097 C CA . GLY A 1 138 ? -4.661 -8.168 4.880 1.00 97.06 138 GLY A CA 1
ATOM 1098 C C . GLY A 1 138 ? -5.349 -9.162 3.953 1.00 97.06 138 GLY A C 1
ATOM 1099 O O . GLY A 1 138 ? -5.648 -8.853 2.802 1.00 97.06 138 GLY A O 1
ATOM 1100 N N . ASP A 1 139 ? -5.624 -10.362 4.457 1.00 95.12 139 ASP A N 1
ATOM 1101 C CA . ASP A 1 139 ? -6.467 -11.364 3.789 1.00 95.12 139 ASP A CA 1
ATOM 1102 C C . ASP A 1 139 ? -7.956 -11.201 4.141 1.00 95.12 139 ASP A C 1
ATOM 1104 O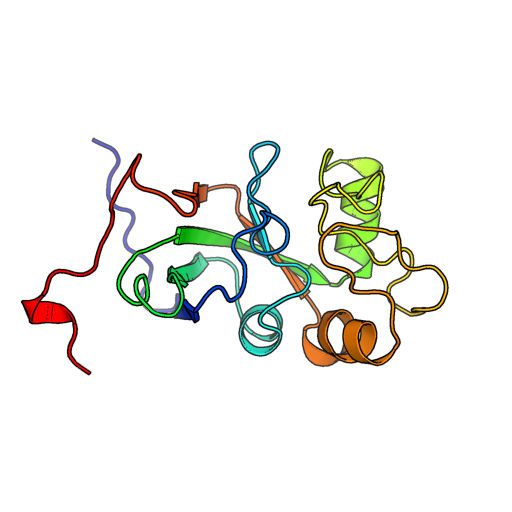 O . ASP A 1 139 ? -8.824 -11.683 3.418 1.00 95.12 139 ASP A O 1
ATOM 1108 N N . LYS A 1 140 ? -8.266 -10.459 5.211 1.00 96.44 140 LYS A N 1
ATOM 1109 C CA . LYS A 1 140 ? -9.618 -10.026 5.563 1.00 96.44 140 LYS A CA 1
ATOM 1110 C C . LYS A 1 140 ? -9.831 -8.575 5.142 1.00 96.44 140 LYS A C 1
ATOM 1112 O O . LYS A 1 140 ? -9.440 -7.641 5.847 1.00 96.44 140 LYS A O 1
ATOM 1117 N N . PHE A 1 141 ? -10.456 -8.393 3.985 1.00 96.19 141 PHE A N 1
ATOM 1118 C CA . PHE A 1 141 ? -10.737 -7.078 3.425 1.00 96.19 141 PHE A CA 1
ATOM 1119 C C . PHE A 1 141 ? -12.030 -7.069 2.613 1.00 96.19 141 PHE A C 1
ATOM 1121 O O . PHE A 1 141 ? -12.524 -8.105 2.170 1.00 96.19 141 PHE A O 1
ATOM 1128 N N . TRP A 1 142 ? -12.542 -5.866 2.391 1.00 94.06 142 TRP A N 1
ATOM 1129 C CA . TRP A 1 142 ? -13.674 -5.584 1.527 1.00 94.06 142 TRP A CA 1
ATOM 1130 C C . TRP A 1 142 ? -13.308 -4.405 0.645 1.00 94.06 142 TRP A C 1
ATOM 1132 O O . TRP A 1 142 ? -12.853 -3.378 1.144 1.00 94.06 142 TRP A O 1
ATOM 1142 N N . TYR A 1 143 ? -13.494 -4.564 -0.658 1.00 91.62 143 TYR A N 1
ATOM 1143 C CA . TYR A 1 143 ? -13.224 -3.533 -1.647 1.00 91.62 143 TYR A CA 1
ATOM 1144 C C . TYR A 1 143 ? -14.492 -3.307 -2.464 1.00 91.62 143 TYR A C 1
ATOM 1146 O O . TYR A 1 143 ? -15.007 -4.233 -3.092 1.00 91.62 143 TYR A O 1
ATOM 1154 N N . PHE A 1 144 ? -15.009 -2.087 -2.402 1.00 88.88 144 PHE A N 1
ATOM 1155 C CA . PHE A 1 144 ? -16.264 -1.674 -3.027 1.00 88.88 144 PHE A CA 1
ATOM 1156 C C . PHE A 1 144 ? -16.027 -0.869 -4.306 1.00 88.88 144 PHE A C 1
ATOM 1158 O O . PHE A 1 144 ? -16.951 -0.733 -5.106 1.00 88.88 144 PHE A O 1
ATOM 1165 N N . GLY A 1 145 ? -14.792 -0.392 -4.498 1.00 82.88 145 GLY A N 1
ATOM 1166 C CA . GLY A 1 145 ? -14.389 0.437 -5.626 1.00 82.88 145 GLY A CA 1
ATOM 1167 C C . GLY A 1 145 ? -15.049 1.818 -5.623 1.00 82.88 145 GLY A C 1
ATOM 1168 O O . GLY A 1 145 ? -15.864 2.141 -4.755 1.00 82.88 145 GLY A O 1
ATOM 1169 N N . SER A 1 146 ? -14.717 2.617 -6.629 1.00 70.94 146 SER A N 1
ATOM 1170 C CA . SER A 1 146 ? -15.498 3.747 -7.116 1.00 70.94 146 SER A CA 1
ATOM 1171 C C . SER A 1 146 ? -16.690 3.220 -7.940 1.00 70.94 146 SER A C 1
ATOM 1173 O O . SER A 1 146 ? -16.659 2.099 -8.446 1.00 70.94 146 SER A O 1
ATOM 1175 N N . HIS A 1 147 ? -17.766 4.006 -8.070 1.00 67.81 147 HIS A N 1
ATOM 1176 C CA . HIS A 1 147 ? -19.037 3.696 -8.784 1.00 67.81 147 HIS A CA 1
ATOM 1177 C C . HIS A 1 147 ? -20.127 2.838 -8.091 1.00 67.81 147 HIS A C 1
ATOM 1179 O O . HIS A 1 147 ? -19.873 2.066 -7.177 1.00 67.81 147 HIS A O 1
ATOM 1185 N N . ASP A 1 148 ? -21.373 2.977 -8.551 1.00 55.78 148 ASP A N 1
ATOM 1186 C CA . ASP A 1 148 ? -22.636 2.710 -7.830 1.00 55.78 148 ASP A CA 1
ATOM 1187 C C . ASP A 1 148 ? -23.016 1.250 -7.522 1.00 55.78 148 ASP A C 1
ATOM 1189 O O . ASP A 1 148 ? -24.106 1.008 -7.004 1.00 55.78 148 ASP A O 1
ATOM 1193 N N . LYS A 1 149 ? -22.173 0.245 -7.805 1.00 64.31 149 LYS A N 1
ATOM 1194 C CA . LYS A 1 149 ? -22.591 -1.157 -7.588 1.00 64.31 149 LYS A CA 1
ATOM 1195 C C . LYS A 1 149 ? -22.903 -1.447 -6.114 1.00 64.31 149 LYS A C 1
ATOM 1197 O O . LYS A 1 149 ? -23.835 -2.192 -5.826 1.00 64.31 149 LYS A O 1
ATOM 1202 N N . TYR A 1 150 ? -22.143 -0.841 -5.200 1.00 67.81 150 TYR A N 1
ATOM 1203 C CA . TYR A 1 150 ? -22.395 -0.881 -3.762 1.00 67.81 150 TYR A CA 1
ATOM 1204 C C . TYR A 1 150 ? -22.087 0.490 -3.149 1.00 67.81 150 TYR A C 1
ATOM 1206 O O . TYR A 1 150 ? -20.925 0.873 -3.007 1.00 67.81 150 TYR A O 1
ATOM 1214 N N . SER A 1 151 ? -23.131 1.233 -2.776 1.00 73.19 151 SER A N 1
ATOM 1215 C CA . SER A 1 151 ? -22.990 2.500 -2.053 1.00 73.19 151 SER A CA 1
ATOM 1216 C C . SER A 1 151 ? -22.971 2.238 -0.549 1.00 73.19 151 SER A C 1
ATOM 1218 O O . SER A 1 151 ? -24.014 2.124 0.092 1.00 73.19 151 SER A O 1
ATOM 1220 N N . ILE A 1 152 ? -21.769 2.120 0.018 1.00 86.00 152 ILE A N 1
ATOM 1221 C CA . ILE A 1 152 ? -21.577 2.076 1.470 1.00 86.00 152 ILE A CA 1
ATOM 1222 C C . ILE A 1 152 ? -21.134 3.460 1.914 1.00 86.00 152 ILE A C 1
ATOM 1224 O O . ILE A 1 152 ? -19.982 3.850 1.729 1.00 86.00 152 ILE A O 1
ATOM 1228 N N . THR A 1 153 ? -22.064 4.216 2.481 1.00 86.06 153 THR A N 1
ATOM 1229 C CA . THR A 1 153 ? -21.831 5.597 2.909 1.00 86.06 153 THR A CA 1
ATOM 1230 C C . THR A 1 153 ? -22.064 5.755 4.395 1.00 86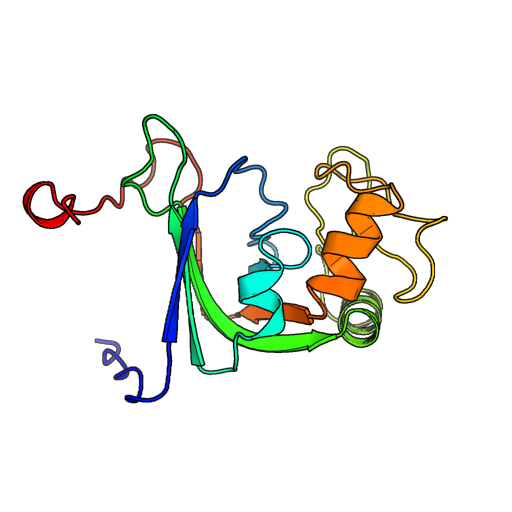.06 153 THR A C 1
ATOM 1232 O O . THR A 1 153 ? -22.987 5.149 4.938 1.00 86.06 153 THR A O 1
ATOM 1235 N N . ILE A 1 154 ? -21.298 6.641 5.029 1.00 84.38 154 ILE A N 1
ATOM 1236 C CA . ILE A 1 154 ? -21.607 7.097 6.386 1.00 84.38 154 ILE A CA 1
ATOM 1237 C C . ILE A 1 154 ? -23.019 7.724 6.379 1.00 84.38 154 ILE A C 1
ATOM 1239 O O . ILE A 1 154 ? -23.295 8.556 5.500 1.00 84.38 154 ILE A O 1
ATOM 1243 N N . PRO A 1 155 ? -23.920 7.338 7.302 1.00 86.12 155 PRO A N 1
ATOM 1244 C CA . PRO A 1 155 ? -25.231 7.968 7.484 1.00 86.12 155 PRO A CA 1
ATOM 1245 C C . PRO A 1 155 ? -25.130 9.481 7.698 1.00 86.12 155 PRO A C 1
ATOM 1247 O O . PRO A 1 155 ? -24.154 9.951 8.273 1.00 86.12 155 PRO A O 1
ATOM 1250 N N . ALA A 1 156 ? -26.099 10.257 7.201 1.00 86.69 156 ALA A N 1
ATOM 1251 C CA . ALA A 1 156 ? -26.010 11.723 7.166 1.00 86.69 156 ALA A CA 1
ATOM 1252 C C . ALA A 1 156 ? -25.830 12.365 8.553 1.00 86.69 156 ALA A C 1
ATOM 1254 O O . ALA A 1 156 ? -25.055 13.306 8.695 1.00 86.69 156 ALA A O 1
ATOM 1255 N N . ASP A 1 157 ? -26.484 11.803 9.561 1.00 88.44 157 ASP A N 1
ATOM 1256 C CA . ASP A 1 157 ? -26.410 12.163 10.977 1.00 88.44 157 ASP A CA 1
ATOM 1257 C C . ASP A 1 157 ? -25.030 11.919 11.612 1.00 88.44 157 ASP A C 1
ATOM 1259 O O . ASP A 1 157 ? -24.709 12.519 12.632 1.00 88.44 157 ASP A O 1
ATOM 1263 N N . LEU A 1 158 ? -24.186 11.094 10.985 1.00 83.25 158 LEU A N 1
ATOM 1264 C CA . LEU A 1 158 ? -22.828 10.776 11.438 1.00 83.25 158 LEU A CA 1
ATOM 1265 C C . LEU A 1 158 ? -21.735 11.444 10.587 1.00 83.25 158 LEU A C 1
ATOM 1267 O O . LEU A 1 158 ? -20.550 11.177 10.781 1.00 83.25 158 LEU A O 1
ATOM 1271 N N . ARG A 1 159 ? -22.097 12.295 9.614 1.00 81.25 159 ARG A N 1
ATOM 1272 C CA . ARG A 1 159 ? -21.131 12.957 8.709 1.00 81.25 159 ARG A CA 1
ATOM 1273 C C . ARG A 1 159 ? -20.419 14.163 9.327 1.00 81.25 159 ARG A C 1
ATOM 1275 O O . ARG A 1 159 ? -19.579 14.756 8.654 1.00 81.25 159 ARG A O 1
ATOM 1282 N N . SER A 1 160 ? -20.726 14.518 10.571 1.00 69.56 160 SER A N 1
ATOM 1283 C CA . SER A 1 160 ? -20.163 15.673 11.270 1.00 69.56 160 SER A CA 1
ATOM 1284 C C . SER A 1 160 ? -19.176 15.275 12.371 1.00 69.56 160 SER A C 1
ATOM 1286 O O . SER A 1 160 ? -19.587 14.798 13.429 1.00 69.56 160 SER A O 1
ATOM 1288 N N . ALA A 1 161 ? -17.895 15.544 12.109 1.00 51.00 161 ALA A N 1
ATOM 1289 C CA . ALA A 1 161 ? -16.869 15.969 13.063 1.00 51.00 161 ALA A CA 1
ATOM 1290 C C . ALA A 1 161 ? -15.830 16.808 12.302 1.00 51.00 161 ALA A C 1
ATOM 1292 O O . ALA A 1 161 ? -15.381 16.338 11.229 1.00 51.00 161 ALA A O 1
#

Sequence (161 aa):
MNELKTITGDNRLFTYKVAHDGGSAPNPYKGICTLAICKPKIRSVAKQGDVVVGFGCMNEAHRIIYCMVVKESLPWDKYIKRCNDFIKGKIPTSNKHQGDCIWRDANNYEDARESWSRHDGREDFERDVNNGKNVLIGDKFWYFGSHDKYSITIPADLRSA